Protein AF-A0A8E0RKP4-F1 (afdb_monomer_lite)

pLDDT: mean 84.88, std 15.34, range [41.16, 96.94]

Radius of gyration: 16.54 Å; chains: 1; bounding box: 38×44×37 Å

Foldseek 3Di:
DDLQVQLVVVQVVVVVLVAPDDRVVSCCVRPPDPQWWWKWFPPDPTIDIDTHHDDPPDDDDDDDPPDDDPRSVDCVRVVVVVVVVVVVVVVCVVDVPCPDPPPVVRTDIDD

Sequence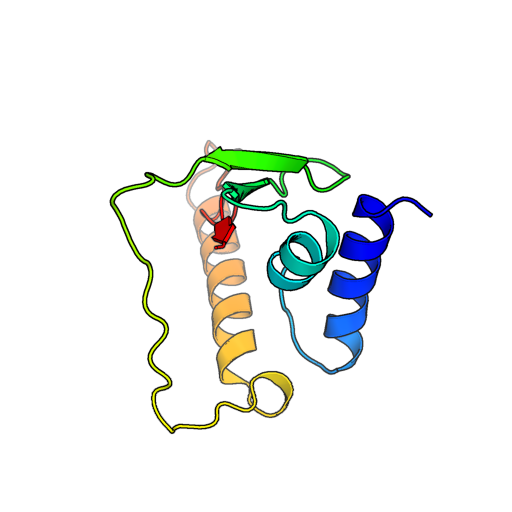 (111 aa):
MEQRELAGLCARCEQYIGMQGGGMDQATSLLGSRNNAIMIEFTKPLITVHPVPLPLDVVFVIAHTGVHARKAATSMYNERVSECRLATSVSFQSNTQLSTITVPCSFCYKL

Secondary structure (DSSP, 8-state):
--HHHHHHHHHHHHGGGT----SHHHHHHHH-BTTEEEEEE-SSSS-EEEEEEPPTT--------S----TTTSTHHHHHHHHHHHHHHHHHHH-TT-TT---STT-EEE-

Structure (mmCIF, N/CA/C/O backbone):
data_AF-A0A8E0RKP4-F1
#
_entry.id   AF-A0A8E0RKP4-F1
#
loop_
_atom_site.group_PDB
_atom_site.id
_atom_site.type_symbol
_atom_site.label_atom_id
_atom_site.label_alt_id
_atom_site.label_comp_id
_atom_site.label_asym_id
_atom_site.label_entity_id
_atom_site.label_seq_id
_atom_site.pdbx_PDB_ins_code
_atom_site.Cartn_x
_atom_site.Cartn_y
_atom_site.Cartn_z
_atom_site.occupancy
_atom_site.B_iso_or_equiv
_atom_site.auth_seq_id
_atom_site.auth_comp_id
_atom_site.auth_asym_id
_atom_site.auth_atom_id
_atom_site.pdbx_PDB_model_num
ATOM 1 N N . MET A 1 1 ? 4.503 -6.980 21.022 1.00 71.88 1 MET A N 1
ATOM 2 C CA . MET A 1 1 ? 4.234 -6.068 19.895 1.00 71.88 1 MET A CA 1
ATOM 3 C C . MET A 1 1 ? 2.901 -6.472 19.309 1.00 71.88 1 MET A C 1
ATOM 5 O O . MET A 1 1 ? 2.731 -7.652 19.011 1.00 71.88 1 MET A O 1
ATOM 9 N N . GLU A 1 2 ? 1.952 -5.546 19.227 1.00 91.19 2 GLU A N 1
ATOM 10 C CA . GLU A 1 2 ? 0.637 -5.838 18.645 1.00 91.19 2 GLU A CA 1
ATOM 11 C C . GLU A 1 2 ? 0.694 -5.868 17.110 1.00 91.19 2 GLU A C 1
ATOM 13 O O . GLU A 1 2 ? 1.558 -5.242 16.494 1.00 91.19 2 GLU A O 1
ATOM 18 N N . GLN A 1 3 ? -0.252 -6.564 16.467 1.00 92.25 3 GLN A N 1
ATOM 19 C CA . GLN A 1 3 ? -0.293 -6.704 15.002 1.00 92.25 3 GLN A CA 1
ATOM 20 C C . GLN A 1 3 ? -0.324 -5.350 14.271 1.00 92.25 3 GLN A C 1
ATOM 22 O O . GLN A 1 3 ? 0.291 -5.199 13.218 1.00 92.25 3 GLN A O 1
ATOM 27 N N . ARG A 1 4 ? -0.998 -4.344 14.845 1.00 92.38 4 ARG A N 1
ATOM 28 C CA . ARG A 1 4 ? -1.078 -2.985 14.281 1.0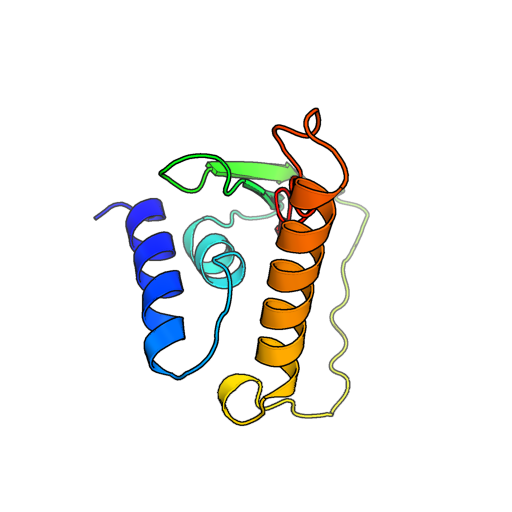0 92.38 4 ARG A CA 1
ATOM 29 C C . ARG A 1 4 ? 0.268 -2.263 14.300 1.00 92.38 4 ARG A C 1
ATOM 31 O O . ARG A 1 4 ? 0.625 -1.599 13.329 1.00 92.38 4 ARG A O 1
ATOM 38 N N . GLU A 1 5 ? 1.023 -2.410 15.385 1.00 93.00 5 GLU A N 1
ATOM 39 C CA . GLU A 1 5 ? 2.366 -1.836 15.505 1.00 93.00 5 GLU A CA 1
ATOM 40 C C . GLU A 1 5 ? 3.330 -2.506 14.526 1.00 93.00 5 GLU A C 1
ATOM 42 O O . GLU A 1 5 ? 4.110 -1.822 13.860 1.00 93.00 5 GLU A O 1
ATOM 47 N N . LEU A 1 6 ? 3.227 -3.833 14.391 1.00 94.81 6 LEU A N 1
ATOM 48 C CA . LEU A 1 6 ? 4.021 -4.605 13.443 1.00 94.81 6 LEU A CA 1
ATOM 49 C C . LEU A 1 6 ? 3.723 -4.191 11.995 1.00 94.81 6 LEU A C 1
ATOM 51 O O . LEU A 1 6 ? 4.657 -3.973 11.229 1.00 94.81 6 LEU A O 1
ATOM 55 N N . ALA A 1 7 ? 2.451 -3.987 11.635 1.00 93.88 7 ALA A N 1
ATOM 56 C CA . ALA A 1 7 ? 2.068 -3.494 10.309 1.00 93.88 7 ALA A CA 1
ATOM 57 C C . ALA A 1 7 ? 2.697 -2.128 9.999 1.00 93.88 7 ALA A C 1
ATOM 59 O O . ALA A 1 7 ? 3.276 -1.934 8.927 1.00 93.88 7 ALA A O 1
ATOM 60 N N . GLY A 1 8 ? 2.646 -1.200 10.960 1.00 92.12 8 GLY A N 1
ATOM 61 C CA . GLY A 1 8 ? 3.284 0.109 10.828 1.00 92.12 8 GLY A CA 1
ATOM 62 C C . GLY A 1 8 ? 4.810 0.025 10.726 1.00 92.12 8 GLY A C 1
ATOM 63 O O . GLY A 1 8 ? 5.419 0.784 9.970 1.00 92.12 8 GLY A O 1
ATOM 64 N N . LEU A 1 9 ? 5.441 -0.901 11.454 1.00 93.88 9 LEU A N 1
ATOM 65 C CA . LEU A 1 9 ? 6.879 -1.146 11.357 1.00 93.88 9 LEU A CA 1
ATOM 66 C C . LEU A 1 9 ? 7.261 -1.682 9.973 1.00 93.88 9 LEU A C 1
ATOM 68 O O . LEU A 1 9 ? 8.149 -1.117 9.340 1.00 93.88 9 LEU A O 1
ATOM 72 N N . CYS A 1 10 ? 6.565 -2.705 9.475 1.00 94.75 10 CYS A N 1
ATOM 73 C CA . CYS A 1 10 ? 6.815 -3.275 8.152 1.00 94.75 10 CYS A CA 1
ATOM 74 C C . CYS A 1 10 ? 6.646 -2.238 7.030 1.00 94.75 10 CYS A C 1
ATOM 76 O O . CYS A 1 10 ? 7.452 -2.221 6.101 1.00 94.75 10 CYS A O 1
ATOM 78 N N . ALA A 1 11 ? 5.653 -1.347 7.133 1.00 93.06 11 ALA A N 1
ATOM 79 C CA . ALA A 1 11 ? 5.446 -0.269 6.163 1.00 93.06 11 ALA A CA 1
ATOM 80 C C . ALA A 1 11 ? 6.639 0.701 6.114 1.00 93.06 11 ALA A C 1
ATOM 82 O O . ALA A 1 11 ? 7.095 1.086 5.040 1.00 93.06 11 ALA A O 1
ATOM 83 N N . ARG A 1 12 ? 7.214 1.051 7.274 1.00 92.88 12 ARG A N 1
ATOM 84 C CA . ARG A 1 12 ? 8.451 1.850 7.322 1.00 92.88 12 ARG A CA 1
ATOM 85 C C . ARG A 1 12 ? 9.649 1.077 6.781 1.00 92.88 12 ARG A C 1
ATOM 87 O O . ARG A 1 12 ? 10.481 1.656 6.093 1.00 92.88 12 ARG A O 1
ATOM 94 N N . CYS A 1 13 ? 9.737 -0.223 7.063 1.00 95.06 13 CYS A N 1
ATOM 95 C CA . CYS A 1 13 ? 10.842 -1.050 6.590 1.00 95.06 13 CYS A CA 1
ATOM 96 C C . CYS A 1 13 ? 10.924 -1.121 5.058 1.00 95.06 13 CYS A C 1
ATOM 98 O O . CYS A 1 13 ? 12.023 -1.154 4.511 1.00 95.06 13 CYS A O 1
ATOM 100 N N . GLU A 1 14 ? 9.785 -1.099 4.363 1.00 93.88 14 GLU A N 1
ATOM 101 C CA . GLU A 1 14 ? 9.731 -1.090 2.895 1.00 93.88 14 GLU A CA 1
ATOM 102 C C . GLU A 1 14 ? 10.416 0.147 2.282 1.00 93.88 14 GLU A C 1
ATOM 104 O O . GLU A 1 14 ? 10.949 0.096 1.173 1.00 93.88 14 GLU A O 1
ATOM 109 N N . GLN A 1 15 ? 10.523 1.242 3.033 1.00 92.31 15 GLN A N 1
ATOM 110 C CA . GLN A 1 15 ? 11.236 2.434 2.576 1.00 92.31 15 GLN A CA 1
ATOM 111 C C . GLN A 1 15 ? 12.752 2.224 2.489 1.00 92.31 15 GLN A C 1
ATOM 113 O O . GLN A 1 15 ? 13.405 2.861 1.661 1.00 92.31 15 GLN A O 1
ATOM 118 N N . TYR A 1 16 ? 13.320 1.288 3.260 1.00 94.00 16 TYR A N 1
ATOM 119 C CA . TYR A 1 16 ? 14.758 0.990 3.210 1.00 94.00 16 TYR A CA 1
ATOM 120 C C . TYR A 1 16 ? 15.195 0.313 1.909 1.00 94.00 16 TYR A C 1
ATOM 122 O O . TYR A 1 16 ? 16.371 0.378 1.563 1.00 94.00 16 TYR A O 1
ATOM 130 N N . ILE A 1 17 ? 14.268 -0.291 1.160 1.00 92.69 17 ILE A N 1
ATOM 131 C CA . ILE A 1 17 ? 14.553 -0.845 -0.172 1.00 92.69 17 ILE A CA 1
ATOM 132 C C . ILE A 1 17 ? 14.296 0.167 -1.301 1.00 92.69 17 ILE A C 1
ATOM 134 O O . ILE A 1 17 ? 14.298 -0.202 -2.473 1.00 92.69 17 ILE A O 1
ATOM 138 N N . GLY A 1 18 ? 14.062 1.440 -0.961 1.00 90.94 18 GLY A N 1
ATOM 139 C CA . GLY A 1 18 ? 13.906 2.539 -1.914 1.00 90.94 18 GLY A CA 1
ATOM 140 C C . GLY A 1 18 ? 12.473 2.794 -2.388 1.00 90.94 18 GLY A C 1
ATOM 141 O O . GLY A 1 18 ? 12.263 3.716 -3.175 1.00 90.94 18 GLY A O 1
ATOM 142 N N . MET A 1 19 ? 11.472 2.043 -1.917 1.00 92.62 19 MET A N 1
ATOM 143 C CA . MET A 1 19 ? 10.069 2.284 -2.273 1.00 92.62 19 MET A CA 1
ATOM 144 C C . MET A 1 19 ? 9.409 3.263 -1.293 1.00 92.62 19 MET A C 1
ATOM 146 O O . MET A 1 19 ? 9.394 3.038 -0.091 1.00 92.62 19 MET A O 1
ATOM 150 N N . GLN A 1 20 ? 8.778 4.324 -1.791 1.00 91.62 20 GLN A N 1
ATOM 151 C CA . GLN A 1 20 ? 8.024 5.281 -0.967 1.00 91.62 20 GLN A CA 1
ATOM 152 C C . GLN A 1 20 ? 6.553 4.855 -0.806 1.00 91.62 20 GLN A C 1
ATOM 154 O O . GLN A 1 20 ? 5.632 5.648 -1.005 1.00 91.62 20 GLN A O 1
ATOM 159 N N . GLY A 1 21 ? 6.347 3.569 -0.506 1.00 89.31 21 GLY A N 1
ATOM 160 C CA . GLY A 1 21 ? 5.042 2.934 -0.319 1.00 89.31 21 GLY A CA 1
ATOM 161 C C . GLY A 1 21 ? 4.258 3.449 0.894 1.00 89.31 21 GLY A C 1
ATOM 162 O O . GLY A 1 21 ? 4.779 4.168 1.749 1.00 89.31 21 GLY A O 1
ATOM 163 N N . GLY A 1 22 ? 2.974 3.083 0.936 1.00 90.69 22 GLY A N 1
ATOM 164 C CA . GLY A 1 22 ? 2.097 3.285 2.093 1.00 90.69 22 GLY A CA 1
ATOM 165 C C . GLY A 1 22 ? 2.109 2.080 3.040 1.00 90.69 22 GLY A C 1
ATOM 166 O O . GLY A 1 22 ? 3.073 1.329 3.076 1.00 90.69 22 GLY A O 1
ATOM 167 N N . GLY A 1 23 ? 1.021 1.883 3.795 1.00 91.81 23 GLY A N 1
ATOM 168 C CA . GLY A 1 23 ? 0.887 0.771 4.754 1.00 91.81 23 GLY A CA 1
ATOM 169 C C . GLY A 1 23 ? -0.197 -0.263 4.429 1.00 91.81 23 GLY A C 1
ATOM 170 O O . GLY A 1 23 ? -0.515 -1.094 5.277 1.00 91.81 23 GLY A O 1
ATOM 171 N N . MET A 1 24 ? -0.824 -0.185 3.250 1.00 92.94 24 MET A N 1
ATOM 172 C CA . MET A 1 24 ? -1.994 -1.004 2.897 1.00 92.94 24 MET A CA 1
ATOM 173 C C . MET A 1 24 ? -1.680 -2.505 2.864 1.00 92.94 24 MET A C 1
ATOM 175 O O . MET A 1 24 ? -2.426 -3.305 3.432 1.00 92.94 24 MET A O 1
ATOM 179 N N . ASP A 1 25 ? -0.588 -2.895 2.207 1.00 93.56 25 ASP A N 1
ATOM 180 C CA . ASP A 1 25 ? -0.261 -4.308 1.990 1.00 93.56 25 ASP A CA 1
ATOM 181 C C . ASP A 1 25 ? 0.138 -4.989 3.311 1.00 93.56 25 ASP A C 1
ATOM 183 O O . ASP A 1 25 ? -0.305 -6.099 3.612 1.00 93.56 25 ASP A O 1
ATOM 187 N N . GLN A 1 26 ? 0.887 -4.278 4.156 1.00 94.62 26 GLN A N 1
ATOM 188 C CA . GLN A 1 26 ? 1.303 -4.739 5.479 1.00 94.62 26 GLN A CA 1
ATOM 189 C C . GLN A 1 26 ? 0.115 -4.838 6.445 1.00 94.62 26 GLN A C 1
ATOM 191 O O . GLN A 1 26 ? -0.001 -5.822 7.175 1.00 94.62 26 GLN A O 1
ATOM 196 N N . ALA A 1 27 ? -0.793 -3.854 6.423 1.00 93.69 27 ALA A N 1
ATOM 197 C CA . ALA A 1 27 ? -2.014 -3.883 7.223 1.00 93.69 27 ALA A CA 1
ATOM 198 C C . ALA A 1 27 ? -2.920 -5.053 6.827 1.00 93.69 27 ALA A C 1
ATOM 200 O O . ALA A 1 27 ? -3.401 -5.767 7.703 1.00 93.69 27 ALA A O 1
ATOM 201 N N . THR A 1 28 ? -3.104 -5.296 5.526 1.00 93.81 28 THR A N 1
ATOM 202 C CA . THR A 1 28 ? -3.944 -6.408 5.051 1.00 93.81 28 THR A CA 1
ATOM 203 C C . THR A 1 28 ? -3.384 -7.759 5.463 1.00 93.81 28 THR A C 1
ATOM 205 O O . THR A 1 28 ? -4.122 -8.594 5.981 1.00 93.81 28 THR A O 1
ATOM 208 N N . SER A 1 29 ? -2.074 -7.951 5.300 1.00 94.75 29 SER A N 1
ATOM 209 C CA . SER A 1 29 ? -1.403 -9.207 5.642 1.00 94.75 29 SER A CA 1
ATOM 210 C C . SER A 1 29 ? -1.565 -9.589 7.121 1.00 94.75 29 SER A C 1
ATOM 212 O O . SER A 1 29 ? -1.700 -10.766 7.448 1.00 94.75 29 SER A O 1
ATOM 214 N N . LEU A 1 30 ? -1.585 -8.600 8.023 1.00 94.94 30 LEU A N 1
ATOM 215 C CA . LEU A 1 30 ? -1.602 -8.836 9.471 1.00 94.94 30 LEU A CA 1
ATOM 216 C C . LEU A 1 30 ? -2.984 -8.721 10.123 1.00 94.94 30 LEU A C 1
ATOM 218 O O . LEU A 1 30 ? -3.195 -9.327 11.171 1.00 94.94 30 LEU A O 1
ATOM 222 N N . LEU A 1 31 ? -3.896 -7.927 9.554 1.00 94.12 31 LEU A N 1
ATOM 223 C CA . LEU A 1 31 ? -5.180 -7.564 10.174 1.00 94.12 31 LEU A CA 1
ATOM 224 C C . LEU A 1 31 ? -6.401 -8.072 9.388 1.00 94.12 31 LEU A C 1
ATOM 226 O O . LEU A 1 31 ? -7.535 -7.835 9.804 1.00 94.12 31 LEU A O 1
ATOM 230 N N . GLY A 1 32 ? -6.187 -8.746 8.254 1.00 92.50 32 GLY A N 1
ATOM 231 C CA . GLY A 1 32 ? -7.248 -9.370 7.468 1.00 92.50 32 GLY A CA 1
ATOM 232 C C . GLY A 1 32 ? -7.980 -10.473 8.237 1.00 92.50 32 GLY A C 1
ATOM 233 O O . GLY A 1 32 ? -7.421 -11.133 9.114 1.00 92.50 32 GLY A O 1
ATOM 234 N N . SER A 1 33 ? -9.250 -10.691 7.897 1.00 92.44 33 SER A N 1
ATOM 235 C CA . SER A 1 33 ? -10.068 -11.747 8.497 1.00 92.44 33 SER A CA 1
ATOM 236 C C . SER A 1 33 ? -10.876 -12.483 7.436 1.00 92.44 33 SER A C 1
ATOM 238 O O . SER A 1 33 ? -11.197 -11.943 6.380 1.00 92.44 33 SER A O 1
ATOM 240 N N . ARG A 1 34 ? -11.195 -13.751 7.708 1.00 90.94 34 ARG A N 1
ATOM 241 C CA . ARG A 1 34 ? -11.901 -14.608 6.752 1.00 90.94 34 ARG A CA 1
ATOM 242 C C . ARG A 1 34 ? -13.254 -14.001 6.360 1.00 90.94 34 ARG A C 1
ATOM 244 O O . ARG A 1 34 ? -13.974 -13.505 7.223 1.00 90.94 34 ARG A O 1
ATOM 251 N N . ASN A 1 35 ? -13.603 -14.108 5.076 1.00 90.81 35 ASN A N 1
ATOM 252 C CA . ASN A 1 35 ? -14.867 -13.649 4.475 1.00 90.81 35 ASN A CA 1
ATOM 253 C C . ASN A 1 35 ? -15.131 -12.133 4.569 1.00 90.81 35 ASN A C 1
ATOM 255 O O . ASN A 1 35 ? -16.258 -11.691 4.341 1.00 90.81 35 ASN A O 1
ATOM 259 N N . ASN A 1 36 ? -14.114 -11.333 4.887 1.00 92.88 36 ASN A N 1
ATOM 260 C CA . ASN A 1 36 ? -14.223 -9.884 4.952 1.00 92.88 36 ASN A CA 1
ATOM 261 C C . ASN A 1 36 ? -13.132 -9.255 4.085 1.00 92.88 36 ASN A C 1
ATOM 263 O O . ASN A 1 36 ? -11.961 -9.600 4.225 1.00 92.88 36 ASN A O 1
ATOM 267 N N . ALA A 1 37 ? -13.511 -8.279 3.262 1.00 94.25 37 ALA A N 1
ATOM 268 C CA . ALA A 1 37 ? -12.571 -7.235 2.885 1.00 94.25 37 ALA A CA 1
ATOM 269 C C . ALA A 1 37 ? -12.269 -6.375 4.115 1.00 94.25 37 ALA A C 1
ATOM 271 O O . ALA A 1 37 ? -12.947 -6.442 5.145 1.00 94.25 37 ALA A O 1
ATOM 272 N N . ILE A 1 38 ? -11.263 -5.522 4.006 1.00 93.25 38 ILE A N 1
ATOM 273 C CA . ILE A 1 38 ? -10.943 -4.572 5.062 1.00 93.25 38 ILE A CA 1
ATOM 274 C C . ILE A 1 38 ? -10.919 -3.150 4.526 1.00 93.25 38 ILE A C 1
ATOM 276 O O . ILE A 1 38 ? -10.338 -2.897 3.476 1.00 93.25 38 ILE A O 1
ATOM 280 N N . MET A 1 39 ? -11.534 -2.227 5.260 1.00 93.19 39 MET A N 1
ATOM 281 C CA . MET A 1 39 ? -11.385 -0.789 5.071 1.00 93.19 39 MET A CA 1
ATOM 282 C C . MET A 1 39 ? -10.314 -0.288 6.036 1.00 93.19 39 MET A C 1
ATOM 284 O O . MET A 1 39 ? -10.476 -0.381 7.255 1.00 93.19 39 MET A O 1
ATOM 288 N N . ILE A 1 40 ? -9.210 0.211 5.487 1.00 90.75 40 ILE A N 1
ATOM 289 C CA . ILE A 1 40 ? -8.063 0.670 6.274 1.00 90.75 40 ILE A CA 1
ATOM 290 C C . ILE A 1 40 ? -8.057 2.197 6.344 1.00 90.75 40 ILE A C 1
ATOM 292 O O . ILE A 1 40 ? -8.068 2.852 5.303 1.00 90.75 40 ILE A O 1
ATOM 296 N N . GLU A 1 41 ? -7.964 2.737 7.560 1.00 90.81 41 GLU A N 1
ATOM 297 C CA . GLU A 1 41 ? -7.808 4.163 7.842 1.00 90.81 41 GLU A CA 1
ATOM 298 C C . GLU A 1 41 ? -6.400 4.483 8.365 1.00 90.81 41 GLU A C 1
ATOM 300 O O . GLU A 1 41 ? -5.920 3.895 9.342 1.00 90.81 41 GLU A O 1
ATOM 305 N N . PHE A 1 42 ? -5.767 5.487 7.749 1.00 87.62 42 PHE A N 1
ATOM 306 C CA . PHE A 1 42 ? -4.421 5.977 8.090 1.00 87.62 42 PHE A CA 1
ATOM 307 C C . PHE A 1 42 ? -4.421 7.358 8.771 1.00 87.62 42 PHE A C 1
ATOM 309 O O . PHE A 1 42 ? -3.390 8.018 8.848 1.00 87.62 42 PHE A O 1
ATOM 316 N N . THR A 1 43 ? -5.578 7.832 9.236 1.00 78.00 43 THR A N 1
ATOM 317 C CA . THR A 1 43 ? -5.768 9.189 9.787 1.00 78.00 43 THR A CA 1
ATOM 318 C C . THR A 1 43 ? -5.318 9.335 11.243 1.00 78.00 43 THR A C 1
ATOM 320 O O . THR A 1 43 ? -5.144 10.452 11.727 1.00 78.00 43 THR A O 1
ATOM 323 N N . LYS A 1 44 ? -5.131 8.220 11.953 1.00 75.75 44 LYS A N 1
ATOM 324 C CA . LYS A 1 44 ? -4.748 8.168 13.371 1.00 75.75 44 LYS A CA 1
ATOM 325 C C . LYS A 1 44 ? -3.298 7.688 13.529 1.00 75.75 44 LYS A C 1
ATOM 327 O O . LYS A 1 44 ? -2.770 7.062 12.612 1.00 75.75 44 LYS A O 1
ATOM 332 N N . PRO A 1 45 ? -2.658 7.910 14.698 1.00 77.88 45 PRO A N 1
ATOM 333 C CA . PRO A 1 45 ? -1.283 7.460 14.948 1.00 77.88 45 PRO A CA 1
ATOM 334 C C . PRO A 1 45 ? -1.074 5.952 14.747 1.00 77.88 45 PRO A C 1
ATOM 336 O O . PRO A 1 45 ? 0.005 5.517 14.353 1.00 77.88 45 PRO A O 1
ATOM 339 N N . LEU A 1 46 ? -2.116 5.161 15.013 1.00 82.69 46 LEU A N 1
ATOM 340 C CA . LEU A 1 46 ? -2.169 3.732 14.735 1.00 82.69 46 LEU A CA 1
ATOM 341 C C . LEU A 1 46 ? -3.197 3.458 13.638 1.00 82.69 46 LEU A C 1
ATOM 343 O O . LEU A 1 46 ? -4.273 4.061 13.613 1.00 82.69 46 LEU A O 1
ATOM 347 N N . ILE A 1 47 ? -2.870 2.497 12.773 1.00 88.50 47 ILE A N 1
ATOM 348 C CA . ILE A 1 47 ? -3.746 2.044 11.691 1.00 88.50 47 ILE A CA 1
ATOM 349 C C . ILE A 1 47 ? -5.045 1.507 12.296 1.00 88.50 47 ILE A C 1
ATOM 351 O O . ILE A 1 47 ? -5.025 0.679 13.214 1.00 88.50 47 ILE A O 1
ATOM 355 N N . THR A 1 48 ? -6.175 1.972 11.767 1.00 90.06 48 THR A N 1
ATOM 356 C CA . THR A 1 48 ? -7.499 1.454 12.126 1.00 90.06 48 THR A CA 1
ATOM 357 C C . THR A 1 48 ? -8.031 0.622 10.965 1.00 90.06 48 THR A C 1
ATOM 359 O O . THR A 1 48 ? -7.871 0.996 9.807 1.00 90.06 48 THR A O 1
ATOM 362 N N . VAL A 1 49 ? -8.619 -0.535 11.272 1.00 91.38 49 VAL A N 1
ATOM 363 C CA . VAL A 1 49 ? -9.172 -1.451 10.272 1.00 91.38 49 VAL A CA 1
ATOM 364 C C . VAL A 1 49 ? -10.613 -1.769 10.627 1.00 91.38 49 VAL A C 1
ATOM 366 O O . VAL A 1 49 ? -10.900 -2.165 11.758 1.00 91.38 49 VAL A O 1
ATOM 369 N N . HIS A 1 50 ? -11.493 -1.622 9.644 1.00 92.50 50 HIS A N 1
ATOM 370 C CA . HIS A 1 50 ? -12.901 -1.973 9.739 1.00 92.50 50 HIS A CA 1
ATOM 371 C C . HIS A 1 50 ? -13.187 -3.150 8.796 1.00 92.50 50 HIS A C 1
ATOM 373 O O . HIS A 1 50 ? -12.919 -3.033 7.598 1.00 92.50 50 HIS A O 1
ATOM 379 N N . PRO A 1 51 ? -13.693 -4.290 9.295 1.00 93.06 51 PRO A N 1
ATOM 380 C CA . PRO A 1 51 ? -14.075 -5.401 8.434 1.00 93.06 51 PRO A CA 1
ATOM 381 C C . PRO A 1 51 ? -15.286 -5.018 7.580 1.00 93.06 51 PRO A C 1
ATOM 383 O O . PRO A 1 51 ? -16.222 -4.373 8.052 1.00 93.06 51 PRO A O 1
ATOM 386 N N . VAL A 1 52 ? -15.258 -5.436 6.321 1.00 94.56 52 VAL A N 1
ATOM 387 C CA . VAL A 1 52 ? -16.308 -5.214 5.331 1.00 94.56 52 VAL A CA 1
ATOM 388 C C . VAL A 1 52 ? -16.753 -6.589 4.832 1.00 94.56 52 VAL A C 1
ATOM 390 O O . VAL A 1 52 ? -16.016 -7.218 4.065 1.00 94.56 52 VAL A O 1
ATOM 393 N N . PRO A 1 53 ? -17.915 -7.096 5.277 1.00 93.81 53 PRO A N 1
ATOM 394 C CA . PRO A 1 53 ? -18.366 -8.432 4.914 1.00 93.81 53 PRO A CA 1
ATOM 395 C C . PRO A 1 53 ? -18.616 -8.518 3.412 1.00 93.81 53 PRO A C 1
ATOM 397 O O . PRO A 1 53 ? -19.254 -7.646 2.820 1.00 93.81 53 PRO A O 1
ATOM 400 N N . LEU A 1 54 ? -18.099 -9.580 2.800 1.00 91.75 54 LEU A N 1
ATOM 401 C CA . LEU A 1 54 ? -18.291 -9.824 1.377 1.00 91.75 54 LEU A CA 1
ATOM 402 C C . LEU A 1 54 ? -19.646 -10.502 1.127 1.00 91.75 54 LEU A C 1
ATOM 404 O O . LEU A 1 54 ? -20.035 -11.374 1.912 1.00 91.75 54 LEU A O 1
ATOM 408 N N . PRO A 1 55 ? -20.361 -10.148 0.043 1.00 92.69 55 PRO A N 1
ATOM 409 C CA . PRO A 1 55 ? -21.554 -10.880 -0.372 1.00 92.69 55 PRO A CA 1
ATOM 410 C C . PRO A 1 55 ? -21.220 -12.351 -0.655 1.00 92.69 55 PRO A C 1
ATOM 412 O O . PRO A 1 55 ? -20.210 -12.650 -1.290 1.00 92.69 55 PRO A O 1
ATOM 415 N N . LEU A 1 56 ? -22.063 -13.274 -0.182 1.00 90.62 56 LEU A N 1
ATOM 416 C CA . LEU A 1 56 ? -21.835 -14.723 -0.314 1.00 90.62 56 LEU A CA 1
ATOM 417 C C . LEU A 1 56 ? -22.054 -15.243 -1.742 1.00 90.62 56 LEU A C 1
ATOM 419 O O . LEU A 1 56 ? -21.578 -16.320 -2.091 1.00 90.62 56 LEU A O 1
ATOM 423 N N . ASP A 1 57 ? -22.795 -14.491 -2.546 1.00 94.00 57 ASP A N 1
ATOM 424 C CA . ASP A 1 57 ? -23.178 -14.785 -3.925 1.00 94.00 57 ASP A CA 1
ATOM 425 C C . ASP A 1 57 ? -22.241 -14.143 -4.960 1.00 94.00 57 ASP A C 1
ATOM 427 O O . ASP A 1 57 ? -22.464 -14.264 -6.165 1.00 94.00 57 ASP A O 1
ATOM 431 N N . VAL A 1 58 ? -21.172 -13.487 -4.503 1.00 91.88 58 VAL A N 1
ATOM 432 C CA . VAL A 1 58 ? -20.187 -12.822 -5.357 1.00 91.88 58 VAL A CA 1
ATOM 433 C C . VAL A 1 58 ? -18.825 -13.483 -5.201 1.00 91.88 58 VAL A C 1
ATOM 435 O O . VAL A 1 58 ? -18.381 -13.812 -4.102 1.00 91.88 58 VAL A O 1
ATOM 438 N N . VAL A 1 59 ? -18.126 -13.639 -6.324 1.00 92.12 59 VAL A N 1
ATOM 439 C CA . VAL A 1 59 ? -16.748 -14.130 -6.362 1.00 92.12 59 VAL A CA 1
ATOM 440 C C . VAL A 1 59 ? -15.829 -13.080 -6.970 1.00 92.12 59 VAL A C 1
ATOM 442 O O . VAL A 1 59 ? -16.135 -12.482 -8.001 1.00 92.12 59 VAL A O 1
ATOM 445 N N . PHE A 1 60 ? -14.675 -12.874 -6.340 1.00 91.44 60 PHE A N 1
ATOM 446 C CA . PHE A 1 60 ? -13.599 -12.058 -6.892 1.00 91.44 60 PHE A CA 1
ATOM 447 C C . PHE A 1 60 ? -12.588 -12.970 -7.580 1.00 91.44 60 PHE A C 1
ATOM 449 O O . PHE A 1 60 ? -12.057 -13.896 -6.969 1.00 91.44 60 PHE A O 1
ATOM 456 N N . VAL A 1 61 ? -12.321 -12.712 -8.859 1.00 95.38 61 VAL A N 1
ATOM 457 C CA . VAL A 1 61 ? -11.373 -13.494 -9.660 1.00 95.38 61 VAL A CA 1
ATOM 458 C C . VAL A 1 61 ? -10.110 -12.671 -9.882 1.00 95.38 61 VAL A C 1
ATOM 460 O O . VAL A 1 61 ? -10.169 -11.559 -10.403 1.00 95.38 61 VAL A O 1
ATOM 463 N N . ILE A 1 62 ? -8.956 -13.224 -9.506 1.00 94.88 62 ILE A N 1
ATOM 464 C CA . ILE A 1 62 ? -7.647 -12.609 -9.744 1.00 94.88 62 ILE A CA 1
ATOM 465 C C . ILE A 1 62 ? -7.055 -13.213 -11.020 1.00 94.88 62 ILE A C 1
ATOM 467 O O . ILE A 1 62 ? -6.744 -14.402 -11.059 1.00 94.88 62 ILE A O 1
ATOM 471 N N . ALA A 1 63 ? -6.868 -12.387 -12.051 1.00 96.88 63 ALA A N 1
ATOM 472 C CA . ALA A 1 63 ? -6.208 -12.770 -13.297 1.00 96.88 63 ALA A CA 1
ATOM 473 C C . ALA A 1 63 ? -4.854 -12.054 -13.425 1.00 96.88 63 ALA A C 1
ATOM 475 O O . ALA A 1 63 ? -4.785 -10.826 -13.478 1.00 96.88 63 ALA A O 1
ATOM 476 N N . HIS A 1 64 ? -3.763 -12.820 -13.459 1.00 96.00 64 HIS A N 1
ATOM 477 C CA . HIS A 1 64 ? -2.409 -12.280 -13.577 1.00 96.00 64 HIS A CA 1
ATOM 478 C C . HIS A 1 64 ? -2.114 -11.846 -15.024 1.00 96.00 64 HIS A C 1
ATOM 480 O O . HIS A 1 64 ? -2.303 -12.622 -15.955 1.00 96.00 64 HIS A O 1
ATOM 486 N N . THR A 1 65 ? -1.595 -10.630 -15.221 1.00 96.19 65 THR A N 1
ATOM 487 C CA . THR A 1 65 ? -1.369 -10.038 -16.559 1.00 96.19 65 THR A CA 1
ATOM 488 C C . THR A 1 65 ? -0.213 -10.668 -17.344 1.00 96.19 65 THR A C 1
ATOM 490 O O . THR A 1 65 ? -0.080 -10.437 -18.540 1.00 96.19 65 THR A O 1
ATOM 493 N N . GLY A 1 66 ? 0.664 -11.417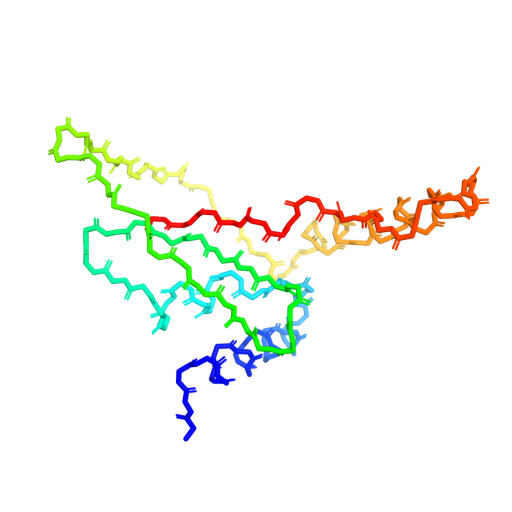 -16.672 1.00 96.94 66 GLY A N 1
ATOM 494 C CA . GLY A 1 66 ? 1.883 -12.000 -17.250 1.00 96.94 66 GLY A CA 1
ATOM 495 C C . GLY A 1 66 ? 3.076 -11.038 -17.297 1.00 96.94 66 GLY A C 1
ATOM 496 O O . GLY A 1 66 ? 4.183 -11.458 -17.621 1.00 96.94 66 GLY A O 1
ATOM 497 N N . VAL A 1 67 ? 2.885 -9.767 -16.931 1.00 95.19 67 VAL A N 1
ATOM 498 C CA . VAL A 1 67 ? 3.925 -8.731 -16.975 1.00 95.19 67 VAL A CA 1
ATOM 499 C C . VAL A 1 67 ? 4.491 -8.485 -15.579 1.00 95.19 67 VAL A C 1
ATOM 501 O O . VAL A 1 67 ? 3.755 -8.165 -14.647 1.00 95.19 67 VAL A O 1
ATOM 504 N N . HIS A 1 68 ? 5.812 -8.588 -15.433 1.00 92.38 68 HIS A N 1
ATOM 505 C CA . HIS A 1 68 ? 6.479 -8.398 -14.148 1.00 92.38 68 HIS A CA 1
ATOM 506 C C . HIS A 1 68 ? 6.910 -6.939 -13.932 1.00 92.38 68 HIS A C 1
ATOM 508 O O . HIS A 1 68 ? 7.810 -6.438 -14.606 1.00 92.38 68 HIS A O 1
ATOM 514 N N . ALA A 1 69 ? 6.327 -6.268 -12.936 1.00 89.94 69 ALA A N 1
ATOM 515 C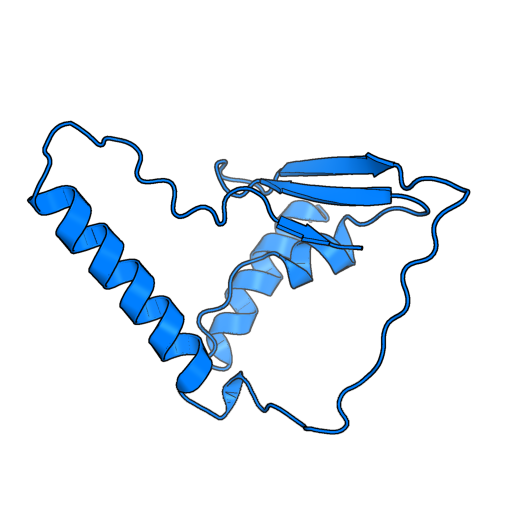 CA . ALA A 1 69 ? 6.697 -4.906 -12.552 1.00 89.94 69 ALA A CA 1
ATOM 516 C C . ALA A 1 69 ? 7.602 -4.900 -11.308 1.00 89.94 69 ALA A C 1
ATOM 518 O O . ALA A 1 69 ? 7.179 -5.251 -10.206 1.00 89.94 69 ALA A O 1
ATOM 519 N N . ARG A 1 70 ? 8.854 -4.453 -11.457 1.00 89.50 70 ARG A N 1
ATOM 520 C CA . ARG A 1 70 ? 9.826 -4.358 -10.351 1.00 89.50 70 ARG A C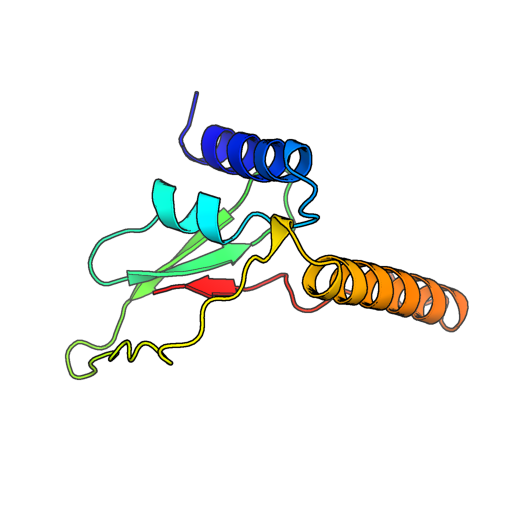A 1
ATOM 521 C C . ARG A 1 70 ? 9.738 -2.996 -9.658 1.00 89.50 70 ARG A C 1
ATOM 523 O O . ARG A 1 70 ? 10.601 -2.148 -9.857 1.00 89.50 70 ARG A O 1
ATOM 530 N N . LYS A 1 71 ? 8.713 -2.799 -8.823 1.00 88.00 71 LYS A N 1
ATOM 531 C CA . LYS A 1 71 ? 8.385 -1.497 -8.199 1.00 88.00 71 LYS A CA 1
ATOM 532 C C . LYS A 1 71 ? 9.552 -0.817 -7.470 1.00 88.00 71 LYS A C 1
ATOM 534 O O . LYS A 1 71 ? 9.684 0.392 -7.571 1.00 88.00 71 LYS A O 1
ATOM 539 N N . ALA A 1 72 ? 10.401 -1.580 -6.780 1.00 88.81 72 ALA A N 1
ATOM 540 C CA . ALA A 1 72 ? 11.563 -1.038 -6.066 1.00 88.81 72 ALA A CA 1
ATOM 541 C C . ALA A 1 72 ? 12.788 -0.777 -6.968 1.00 88.81 72 ALA A C 1
ATOM 543 O O . ALA A 1 72 ? 13.707 -0.075 -6.567 1.00 88.81 72 ALA A O 1
ATOM 544 N N . ALA A 1 73 ? 12.823 -1.338 -8.181 1.00 88.81 73 ALA A N 1
ATOM 545 C CA . ALA A 1 73 ? 13.946 -1.184 -9.109 1.00 88.81 73 ALA A CA 1
ATOM 546 C C . ALA A 1 73 ? 13.740 -0.050 -10.129 1.00 88.81 73 ALA A C 1
ATOM 548 O O . ALA A 1 73 ? 14.658 0.278 -10.872 1.00 88.81 73 ALA A O 1
ATOM 549 N N . THR A 1 74 ? 12.534 0.517 -10.200 1.00 90.69 74 THR A N 1
ATOM 550 C CA . THR A 1 74 ? 12.153 1.558 -11.164 1.00 90.69 74 THR A CA 1
ATOM 551 C C . THR A 1 74 ? 11.597 2.777 -10.437 1.00 90.69 74 THR A C 1
ATOM 553 O O . THR A 1 74 ? 10.897 2.621 -9.440 1.00 90.69 74 THR A O 1
ATOM 556 N N . SER A 1 75 ? 11.809 3.979 -10.971 1.00 91.94 75 SER A N 1
ATOM 557 C CA . SER A 1 75 ? 11.312 5.232 -10.383 1.00 91.94 75 SER A CA 1
ATOM 558 C C . SER A 1 75 ? 9.797 5.422 -10.494 1.00 91.94 75 SER A C 1
ATOM 560 O O . SER A 1 75 ? 9.232 6.156 -9.688 1.00 91.94 75 SER A O 1
ATOM 562 N N . MET A 1 76 ? 9.130 4.728 -11.426 1.00 93.62 76 MET A N 1
ATOM 563 C CA . MET A 1 76 ? 7.723 4.963 -11.797 1.00 93.62 76 MET A CA 1
ATOM 564 C C . MET A 1 76 ? 6.755 5.055 -10.608 1.00 93.62 76 MET A C 1
ATOM 566 O O . MET A 1 76 ? 5.847 5.881 -10.610 1.00 93.62 76 MET A O 1
ATOM 570 N N . TYR A 1 77 ? 6.922 4.209 -9.585 1.00 93.19 77 TYR A N 1
ATOM 571 C CA . TYR A 1 77 ? 6.056 4.253 -8.403 1.00 93.19 77 TYR A CA 1
ATOM 572 C C . TYR A 1 77 ? 6.306 5.518 -7.568 1.00 93.19 77 TYR A C 1
ATOM 574 O O . TYR A 1 77 ? 5.371 6.224 -7.192 1.00 93.19 77 TYR A O 1
ATOM 582 N N . ASN A 1 78 ? 7.577 5.827 -7.305 1.00 93.81 78 ASN A N 1
ATOM 583 C CA . ASN A 1 78 ? 7.974 6.972 -6.489 1.00 93.81 78 ASN A CA 1
ATOM 584 C C . ASN A 1 78 ? 7.703 8.309 -7.191 1.00 93.81 78 ASN A C 1
ATOM 586 O O . ASN A 1 78 ? 7.399 9.289 -6.513 1.00 93.81 78 ASN A O 1
ATOM 590 N N . GLU A 1 79 ? 7.758 8.351 -8.524 1.00 95.50 79 GLU A N 1
ATOM 591 C CA . GLU A 1 79 ? 7.351 9.517 -9.316 1.00 95.50 79 GLU A CA 1
ATOM 592 C C . GLU A 1 79 ? 5.907 9.903 -8.987 1.00 95.50 79 GLU A C 1
ATOM 594 O O . GLU A 1 79 ? 5.662 11.035 -8.577 1.00 95.50 79 GLU A O 1
ATOM 599 N N . ARG A 1 80 ? 4.971 8.943 -9.000 1.00 94.31 80 ARG A N 1
ATOM 600 C CA . ARG A 1 80 ? 3.570 9.203 -8.623 1.00 94.31 80 ARG A CA 1
ATOM 601 C C . ARG A 1 80 ? 3.420 9.671 -7.178 1.00 94.31 80 ARG A C 1
ATOM 603 O O . ARG A 1 80 ? 2.647 10.584 -6.904 1.00 94.31 80 ARG A O 1
ATOM 610 N N . VAL A 1 81 ? 4.199 9.109 -6.252 1.00 93.00 81 VAL A N 1
ATOM 611 C CA . VAL A 1 81 ? 4.220 9.583 -4.858 1.00 93.00 81 VAL A CA 1
ATOM 612 C C . VAL A 1 81 ? 4.679 11.043 -4.783 1.00 93.00 81 VAL A C 1
ATOM 614 O O . VAL A 1 81 ? 4.088 11.839 -4.051 1.00 93.00 81 VAL A O 1
ATOM 617 N N . SER A 1 82 ? 5.717 11.409 -5.536 1.00 93.75 82 SER A N 1
ATOM 618 C CA . SER A 1 82 ? 6.240 12.776 -5.567 1.00 93.75 82 SER A CA 1
ATOM 619 C C . SER A 1 82 ? 5.253 13.760 -6.202 1.00 93.75 82 SER A C 1
ATOM 621 O O . SER A 1 82 ? 5.000 14.816 -5.626 1.00 93.75 82 SER A O 1
ATOM 623 N N . GLU A 1 83 ? 4.608 13.380 -7.308 1.00 94.69 83 GLU A N 1
ATOM 624 C CA . GLU A 1 83 ? 3.570 14.168 -7.974 1.00 94.69 83 GLU A CA 1
ATOM 625 C C . GLU A 1 83 ? 2.393 14.451 -7.035 1.00 94.69 83 GLU A C 1
ATOM 627 O O . GLU A 1 83 ? 1.970 15.599 -6.918 1.00 94.69 83 GLU A O 1
ATOM 632 N N . CYS A 1 84 ? 1.900 13.446 -6.299 1.00 91.69 84 CYS A N 1
ATOM 633 C CA . CYS A 1 84 ? 0.817 13.644 -5.333 1.00 91.69 84 CYS A CA 1
ATOM 634 C C . CYS A 1 84 ? 1.212 14.593 -4.190 1.00 91.69 84 CYS A C 1
ATOM 636 O O . CYS A 1 84 ? 0.399 15.418 -3.763 1.00 91.69 84 CYS A O 1
ATOM 638 N N . ARG A 1 85 ? 2.457 14.508 -3.697 1.00 90.56 85 ARG A N 1
ATOM 639 C CA . ARG A 1 85 ? 2.965 15.430 -2.665 1.00 90.56 85 ARG A CA 1
ATOM 640 C C . ARG A 1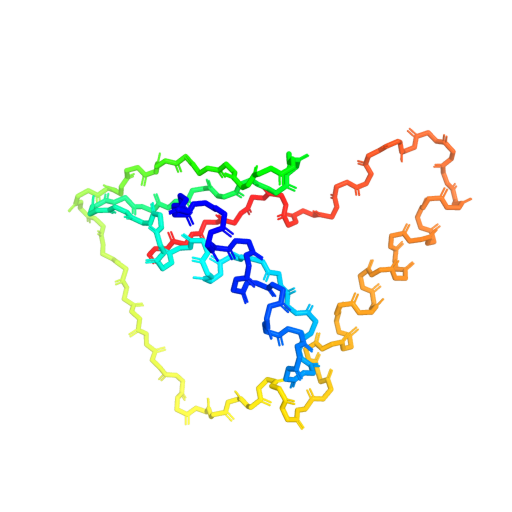 85 ? 3.044 16.861 -3.193 1.00 90.56 85 ARG A C 1
ATOM 642 O O . ARG A 1 85 ? 2.605 17.784 -2.508 1.00 90.56 85 ARG A O 1
ATOM 649 N N . LEU A 1 86 ? 3.548 17.035 -4.415 1.00 92.88 86 LEU A N 1
ATOM 650 C CA . LEU A 1 86 ? 3.624 18.336 -5.079 1.00 92.88 86 LEU A CA 1
ATOM 651 C C . LEU A 1 86 ? 2.227 18.919 -5.315 1.00 92.88 86 LEU A C 1
ATOM 653 O O . LEU A 1 86 ? 1.973 20.049 -4.901 1.00 92.88 86 LEU A O 1
ATOM 657 N N . ALA A 1 87 ? 1.303 18.141 -5.880 1.00 91.56 87 ALA A N 1
ATOM 658 C CA . ALA A 1 87 ? -0.080 18.560 -6.098 1.00 91.56 87 ALA A CA 1
ATOM 659 C C . ALA A 1 87 ? -0.734 19.038 -4.794 1.00 91.56 87 ALA A C 1
ATOM 661 O O . ALA A 1 87 ? -1.291 20.132 -4.751 1.00 91.56 87 ALA A O 1
ATOM 662 N N . THR A 1 88 ? -0.568 18.274 -3.710 1.00 87.81 88 THR A N 1
ATOM 663 C CA . THR A 1 88 ? -1.054 18.655 -2.378 1.00 87.81 88 THR A CA 1
ATOM 664 C C . THR A 1 88 ? -0.463 19.999 -1.944 1.00 87.81 88 THR A C 1
ATOM 666 O O . THR A 1 88 ? -1.210 20.906 -1.586 1.00 87.81 88 THR A O 1
ATOM 669 N N . SER A 1 89 ? 0.860 20.174 -2.040 1.00 86.06 89 SER A N 1
ATOM 670 C CA . SER A 1 89 ? 1.524 21.426 -1.644 1.00 86.06 89 SER A CA 1
ATOM 671 C C . SER A 1 89 ? 1.018 22.655 -2.416 1.00 86.06 89 SER A C 1
ATOM 673 O O . SER A 1 89 ? 0.750 23.691 -1.809 1.00 86.06 89 SER A O 1
ATOM 675 N N . VAL A 1 90 ? 0.801 22.525 -3.729 1.00 89.44 90 VAL A N 1
ATOM 676 C CA . VAL A 1 90 ? 0.287 23.604 -4.589 1.00 89.44 90 VAL A CA 1
ATOM 677 C C . VAL A 1 90 ? -1.179 23.918 -4.271 1.00 89.44 90 VAL A C 1
ATOM 679 O O . VAL A 1 90 ? -1.577 25.085 -4.229 1.00 89.44 90 VAL A O 1
ATOM 682 N N . SER A 1 91 ? -1.997 22.897 -4.003 1.00 80.25 91 SER A N 1
ATOM 683 C CA . SER A 1 91 ? -3.402 23.090 -3.624 1.00 80.25 91 SER A CA 1
ATOM 684 C C . SER A 1 91 ? -3.562 23.800 -2.273 1.00 80.25 91 SER A C 1
ATOM 686 O O . SER A 1 91 ? -4.452 24.635 -2.132 1.00 80.25 91 SER A O 1
ATOM 688 N N . PHE A 1 92 ? -2.680 23.545 -1.301 1.00 79.19 92 PHE A N 1
ATOM 689 C CA . PHE A 1 92 ? -2.679 24.280 -0.028 1.00 79.19 92 PHE A CA 1
ATOM 690 C C . PHE A 1 92 ? -2.269 25.755 -0.191 1.00 79.19 92 PHE A C 1
ATOM 692 O O . PHE A 1 92 ? -2.830 26.622 0.473 1.00 79.19 92 PHE A O 1
ATOM 699 N N . GLN A 1 93 ? -1.319 26.065 -1.082 1.00 66.94 93 GLN A N 1
ATOM 700 C CA . GLN A 1 93 ? -0.863 27.444 -1.326 1.00 66.94 93 GLN A CA 1
ATOM 701 C C . GLN A 1 93 ? -1.908 28.317 -2.031 1.00 66.94 93 GLN A C 1
ATOM 703 O O . GLN A 1 93 ? -1.934 29.530 -1.839 1.00 66.94 93 GLN A O 1
ATOM 708 N N . SER A 1 94 ? -2.763 27.706 -2.851 1.00 64.62 94 SER A N 1
ATOM 709 C CA . SER A 1 94 ? -3.788 28.405 -3.633 1.00 64.62 94 SER A CA 1
ATOM 710 C C . SER A 1 94 ? -5.101 28.624 -2.874 1.00 64.62 94 SER A C 1
ATOM 712 O O . SER A 1 94 ? -5.935 29.402 -3.334 1.00 64.62 94 SER A O 1
ATOM 714 N N . ASN A 1 95 ? -5.305 27.975 -1.720 1.00 57.44 95 ASN A N 1
ATOM 715 C CA . ASN A 1 95 ? -6.580 28.025 -1.010 1.00 57.44 95 ASN A CA 1
ATOM 716 C C . ASN A 1 95 ? -6.398 27.891 0.517 1.00 57.44 95 ASN A C 1
ATOM 718 O O . ASN A 1 95 ? -6.319 26.791 1.063 1.00 57.44 95 ASN A O 1
ATOM 722 N N . THR A 1 96 ? -6.375 29.021 1.231 1.00 55.97 96 THR A N 1
ATOM 723 C CA . THR A 1 96 ? -6.126 29.121 2.687 1.00 55.97 96 THR A CA 1
ATOM 724 C C . THR A 1 96 ? -7.219 28.498 3.577 1.00 55.97 96 THR A C 1
ATOM 726 O O . THR A 1 96 ? -7.105 28.539 4.798 1.00 55.97 96 THR A O 1
ATOM 729 N N . GLN A 1 97 ? -8.283 27.933 2.991 1.00 54.78 97 GLN A N 1
ATOM 730 C CA . GLN A 1 97 ? -9.443 27.347 3.687 1.00 54.78 97 GLN A CA 1
ATOM 731 C C . GLN A 1 97 ? -9.486 25.805 3.650 1.00 54.78 97 GLN A C 1
ATOM 733 O O . GLN A 1 97 ? -10.346 25.200 4.286 1.00 54.78 97 GLN A O 1
ATOM 738 N N . LEU A 1 98 ? -8.581 25.133 2.931 1.00 52.19 98 LEU A N 1
ATOM 739 C CA . LEU A 1 98 ? -8.567 23.667 2.849 1.00 52.19 98 LEU A CA 1
ATOM 740 C C . LEU A 1 98 ? -7.684 23.069 3.950 1.00 52.19 98 LEU A C 1
ATOM 742 O O . LEU A 1 98 ? -6.601 22.578 3.676 1.00 52.19 98 LEU A O 1
ATOM 746 N N . SER A 1 99 ? -8.130 23.075 5.207 1.00 46.03 99 SER A N 1
ATOM 747 C CA . SER A 1 99 ? -7.382 22.480 6.333 1.00 46.03 99 SER A CA 1
ATOM 748 C C . SER A 1 99 ? -7.278 20.947 6.286 1.00 46.03 99 SER A C 1
ATOM 750 O O . SER A 1 99 ? -6.635 20.338 7.140 1.00 46.03 99 SER A O 1
ATOM 752 N N . THR A 1 100 ? -7.886 20.283 5.300 1.00 47.31 100 THR A N 1
ATOM 753 C CA . THR A 1 100 ? -7.783 18.830 5.133 1.00 47.31 100 THR A CA 1
ATOM 754 C C . THR A 1 100 ? -7.947 18.451 3.662 1.00 47.31 100 THR A C 1
ATOM 756 O O . THR A 1 100 ? -8.972 17.915 3.250 1.00 47.31 100 THR A O 1
ATOM 759 N N . ILE A 1 101 ? -6.929 18.715 2.834 1.00 47.22 101 ILE A N 1
ATOM 760 C CA . ILE A 1 101 ? -6.784 17.953 1.586 1.00 47.22 101 ILE A CA 1
ATOM 761 C C . ILE A 1 101 ? -6.359 16.546 1.989 1.00 47.22 101 ILE A C 1
ATOM 763 O O . ILE A 1 101 ? -5.181 16.197 2.041 1.00 47.22 101 ILE A O 1
ATOM 767 N N . THR A 1 102 ? -7.353 15.738 2.330 1.00 44.50 102 THR A N 1
ATOM 768 C CA . THR A 1 102 ? -7.209 14.298 2.364 1.00 44.50 102 THR A CA 1
ATOM 769 C C . THR A 1 102 ? -6.971 13.869 0.925 1.00 44.50 102 THR A C 1
ATOM 771 O O . THR A 1 102 ? -7.913 13.775 0.140 1.00 44.50 102 THR A O 1
ATOM 774 N N . VAL A 1 103 ? -5.713 13.633 0.541 1.00 44.84 103 VAL A N 1
ATOM 775 C CA . VAL A 1 103 ? -5.444 12.796 -0.636 1.00 44.84 103 VAL A CA 1
ATOM 776 C C . VAL A 1 103 ? -6.269 11.524 -0.407 1.00 44.84 103 VAL A C 1
ATOM 778 O O . VAL A 1 103 ? -6.106 10.929 0.659 1.00 44.84 103 VAL A O 1
ATOM 781 N N . PRO A 1 104 ? -7.173 11.115 -1.314 1.00 41.16 104 PRO A N 1
ATOM 782 C CA . PRO A 1 104 ? -8.208 10.105 -1.048 1.00 41.16 104 PRO A CA 1
ATOM 783 C C . PRO A 1 104 ? -7.689 8.683 -0.734 1.00 41.16 104 PRO A C 1
ATOM 785 O O . PRO A 1 104 ? -8.460 7.734 -0.691 1.00 41.16 104 PRO A O 1
ATOM 788 N N . CYS A 1 105 ? -6.403 8.528 -0.418 1.00 42.44 105 CYS A N 1
ATOM 789 C CA . CYS A 1 105 ? -5.791 7.353 0.201 1.00 42.44 105 CYS A CA 1
ATOM 790 C C . CYS A 1 105 ? -6.260 7.062 1.643 1.00 42.44 105 CYS A C 1
ATOM 792 O O . CYS A 1 105 ? -5.692 6.183 2.287 1.00 42.44 105 CYS A O 1
ATOM 794 N N . SER A 1 106 ? -7.248 7.776 2.196 1.00 48.03 106 SER A N 1
ATOM 795 C CA . SER A 1 106 ? -7.730 7.504 3.562 1.00 48.03 106 SER A CA 1
ATOM 796 C C . SER A 1 106 ? -8.551 6.234 3.694 1.00 48.03 106 SER A C 1
ATOM 798 O O . SER A 1 106 ? -8.702 5.760 4.815 1.00 48.03 106 SER A O 1
ATOM 800 N N . PHE A 1 107 ? -9.045 5.689 2.584 1.00 48.84 107 PHE A N 1
ATOM 801 C CA . PHE A 1 107 ? -9.816 4.457 2.576 1.00 48.84 107 PHE A CA 1
ATOM 802 C C . PHE A 1 107 ? -9.304 3.558 1.461 1.00 48.84 107 PHE A C 1
ATOM 804 O O . PHE A 1 107 ? -9.520 3.815 0.277 1.00 48.84 107 PHE A O 1
ATOM 811 N N . CYS A 1 108 ? -8.615 2.493 1.851 1.00 59.25 108 CYS A N 1
ATOM 812 C CA . CYS A 1 108 ? -8.264 1.421 0.936 1.00 59.25 108 CYS A CA 1
ATOM 813 C C . CYS A 1 108 ? -9.056 0.176 1.308 1.00 59.25 108 CYS A C 1
ATOM 815 O O . CYS A 1 108 ? -8.981 -0.279 2.450 1.00 59.25 108 CYS A O 1
ATOM 817 N N . TYR A 1 109 ? -9.785 -0.361 0.330 1.00 60.06 109 TYR A N 1
ATOM 818 C CA . TYR A 1 109 ? -10.373 -1.688 0.420 1.00 60.06 109 TYR A CA 1
ATOM 819 C C . TYR A 1 109 ? -9.393 -2.696 -0.167 1.00 60.06 109 TYR A C 1
ATOM 821 O O . TYR A 1 109 ? -8.927 -2.530 -1.298 1.00 60.06 109 TYR A O 1
ATOM 829 N N . LYS A 1 110 ? -9.082 -3.739 0.599 1.00 73.56 110 LYS A N 1
ATOM 830 C CA . LYS A 1 110 ? -8.337 -4.898 0.107 1.00 73.56 110 LYS A CA 1
ATOM 831 C C . LYS A 1 110 ? -9.127 -6.164 0.431 1.00 73.56 110 LYS A C 1
ATOM 833 O O . LYS A 1 110 ? -9.721 -6.256 1.508 1.00 73.56 110 LYS A O 1
ATOM 838 N N . LEU A 1 111 ? -9.166 -7.065 -0.546 1.00 57.84 111 LEU A N 1
ATOM 839 C CA . LEU A 1 111 ? -9.750 -8.404 -0.471 1.00 57.84 111 LEU A CA 1
ATOM 840 C C . LEU A 1 111 ? -8.713 -9.408 0.024 1.00 57.84 111 LEU A C 1
ATOM 842 O O . LEU A 1 111 ? -7.519 -9.199 -0.303 1.00 57.84 111 LEU A O 1
#

Organism: NCBI:txid27845

InterPro domains:
  IPR014721 Small ribosomal subunit protein uS5 domain 2-type fold, subgroup [G3DSA:3.30.230.10] (1-64)
  IPR020568 Ribosomal protein uS5 domain 2-type superfamily [SSF54211] (3-54)